Protein AF-A0A954TLR1-F1 (afdb_monomer_lite)

pLDDT: mean 83.78, std 14.58, range [42.31, 97.44]

Radius of gyration: 23.91 Å; chains: 1; bounding box: 70×59×48 Å

Sequence (105 aa):
MKPTIVLLFLSLALSAFAQTSPQTSICTPDTLIVSTPFNEPAPPTRKGTINGWQAGIGEWSVKDGALHGDELAENNHPSSCTYRFEAADIVITAQFRLGTATQIA

Foldseek 3Di:
DDDDDPDDPPPDPPPPPPPPDPPDDPDDDDDDPDDAQLPDWFDKDCADDDSQKTWHAAIWIRDPRDIDGDHDVVRVDGTDIDRDDDDDDDDDDDDDDCPPNPDDD

Secondary structure (DSSP, 8-state):
-------------------PPP---SS---S--------S-EEEESSEEETTEEE-SSEEEEETTEEEEE--GGG-S---EE-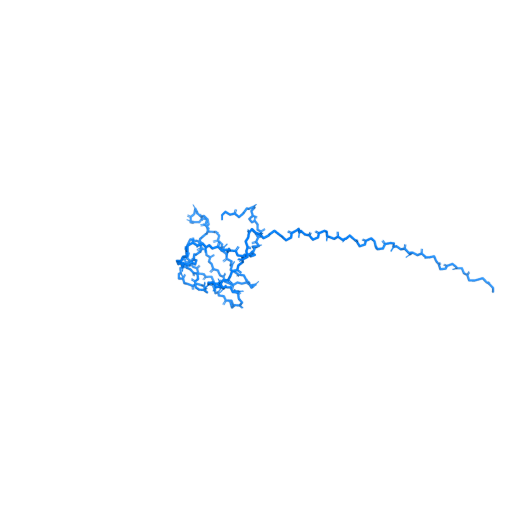----SS---------TT-----

Structure (mmCIF, N/CA/C/O backbone):
data_AF-A0A954TLR1-F1
#
_entry.id   AF-A0A954TLR1-F1
#
loop_
_atom_site.group_PDB
_atom_site.id
_atom_site.type_symbol
_atom_site.label_atom_id
_atom_site.label_alt_id
_atom_site.label_comp_id
_atom_site.label_asym_id
_atom_site.label_entity_id
_atom_site.label_seq_id
_atom_site.pdbx_PDB_ins_code
_atom_site.Cartn_x
_atom_site.Cartn_y
_atom_site.Cartn_z
_atom_site.occupancy
_atom_site.B_iso_or_equiv
_atom_site.auth_seq_id
_atom_site.auth_comp_id
_atom_site.auth_asym_id
_atom_site.auth_atom_id
_atom_site.pdbx_PDB_model_num
ATOM 1 N N . MET A 1 1 ? 51.395 46.018 25.494 1.00 45.19 1 MET A N 1
ATOM 2 C CA . MET A 1 1 ? 50.111 46.754 25.573 1.00 45.19 1 MET A CA 1
ATOM 3 C C . MET A 1 1 ? 49.428 46.726 24.213 1.00 45.19 1 MET A C 1
ATOM 5 O O . MET A 1 1 ? 50.123 46.923 23.226 1.00 45.19 1 MET A O 1
ATOM 9 N N . LYS A 1 2 ? 48.093 46.559 24.237 1.00 42.31 2 LYS A N 1
ATOM 10 C CA . LYS A 1 2 ? 47.080 46.523 23.153 1.00 42.31 2 LYS A CA 1
ATOM 11 C C . LYS A 1 2 ? 46.661 45.127 22.643 1.00 42.31 2 LYS A C 1
ATOM 13 O O . LYS A 1 2 ? 47.328 44.574 21.776 1.00 42.31 2 LYS A O 1
ATOM 18 N N . PRO A 1 3 ? 45.533 44.590 23.152 1.00 51.31 3 PRO A N 1
ATOM 19 C CA . PRO A 1 3 ? 44.772 43.534 22.497 1.00 51.31 3 PRO A CA 1
ATOM 20 C C . PRO A 1 3 ? 43.835 44.170 21.458 1.00 51.31 3 PRO A C 1
ATOM 22 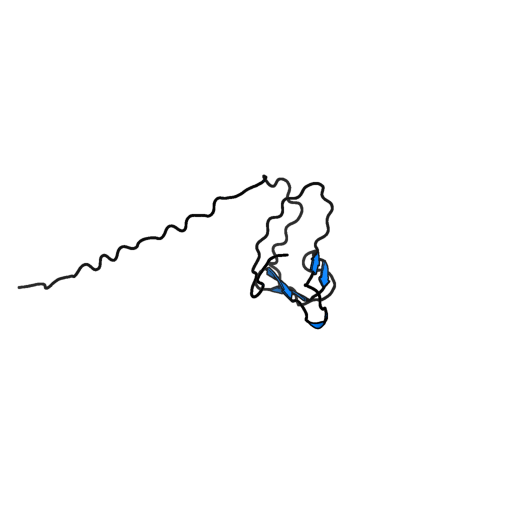O O . PRO A 1 3 ? 43.068 45.075 21.786 1.00 51.31 3 PRO A O 1
ATOM 25 N N . THR A 1 4 ? 43.893 43.726 20.204 1.00 56.94 4 THR A N 1
ATOM 26 C CA . THR A 1 4 ? 43.014 44.236 19.143 1.00 56.94 4 THR A CA 1
ATOM 27 C C . THR A 1 4 ? 41.917 43.216 18.856 1.00 56.94 4 THR A C 1
ATOM 29 O O . THR A 1 4 ? 42.133 42.244 18.148 1.00 56.94 4 THR A O 1
ATOM 32 N N . ILE A 1 5 ? 40.750 43.496 19.443 1.00 59.34 5 ILE A N 1
ATOM 33 C CA . ILE A 1 5 ? 39.406 43.338 18.867 1.00 59.34 5 ILE A CA 1
ATOM 34 C C . ILE A 1 5 ? 39.017 41.905 18.457 1.00 59.34 5 ILE A C 1
ATOM 36 O O . ILE A 1 5 ? 39.178 41.476 17.319 1.00 59.34 5 ILE A O 1
ATOM 40 N N . VAL A 1 6 ? 38.374 41.210 19.399 1.00 56.06 6 VAL A N 1
ATOM 41 C CA . VAL A 1 6 ? 37.429 40.123 19.113 1.00 56.06 6 VAL A CA 1
ATOM 42 C C . VAL A 1 6 ? 36.158 40.774 18.559 1.00 56.06 6 VAL A C 1
ATOM 44 O O . VAL A 1 6 ? 35.375 41.346 19.318 1.00 56.06 6 VAL A O 1
ATOM 47 N N . LEU A 1 7 ? 35.980 40.764 17.234 1.00 54.88 7 LEU A N 1
ATOM 48 C CA . LEU A 1 7 ? 34.756 41.258 16.605 1.00 54.88 7 LEU A CA 1
ATOM 49 C C . LEU A 1 7 ? 33.683 40.164 16.650 1.00 54.88 7 LEU A C 1
ATOM 51 O O . LEU A 1 7 ? 33.719 39.169 15.931 1.00 54.88 7 LEU A O 1
ATOM 55 N N . LEU A 1 8 ? 32.752 40.406 17.561 1.00 56.16 8 LEU A N 1
ATOM 56 C CA . LEU A 1 8 ? 31.478 39.757 17.812 1.00 56.16 8 LEU A CA 1
ATOM 57 C C . LEU A 1 8 ? 30.654 39.554 16.518 1.00 56.16 8 LEU A C 1
ATOM 59 O O . LEU A 1 8 ? 29.847 40.405 16.154 1.00 56.16 8 LEU A O 1
ATOM 63 N N . PHE A 1 9 ? 30.805 38.411 15.844 1.00 51.59 9 PHE A N 1
ATOM 64 C CA . PHE A 1 9 ? 29.807 37.908 14.890 1.00 51.59 9 PHE A CA 1
ATOM 65 C C . PHE A 1 9 ? 28.710 37.171 15.668 1.00 51.59 9 PHE A C 1
ATOM 67 O O . PHE A 1 9 ? 28.620 35.946 15.674 1.00 51.59 9 PHE A O 1
ATOM 74 N N . LEU A 1 10 ? 27.880 37.943 16.374 1.00 55.31 10 LEU A N 1
ATOM 75 C CA . LEU A 1 10 ? 26.608 37.468 16.911 1.00 55.31 10 LEU A CA 1
ATOM 76 C C . LEU A 1 10 ? 25.598 37.428 15.755 1.00 55.31 10 LEU A C 1
ATOM 78 O O . LEU A 1 10 ? 24.711 38.271 15.638 1.00 55.31 10 LEU A O 1
ATOM 82 N N . SER A 1 11 ? 25.794 36.478 14.844 1.00 59.62 11 SER A N 1
ATOM 83 C CA . SER A 1 11 ? 24.831 36.155 13.800 1.00 59.62 11 SER A CA 1
ATOM 84 C C . SER A 1 11 ? 23.597 35.569 14.477 1.00 59.62 11 SER A C 1
ATOM 86 O O . SER A 1 11 ? 23.617 34.431 14.940 1.00 59.62 11 SER A O 1
ATOM 88 N N . LEU A 1 12 ? 22.541 36.378 14.575 1.00 57.69 12 LEU A N 1
ATOM 89 C CA . LEU A 1 12 ? 21.195 35.958 14.951 1.00 57.69 12 LEU A CA 1
ATOM 90 C C . LEU A 1 12 ? 20.828 34.667 14.203 1.00 57.69 12 LEU A C 1
ATOM 92 O O . LEU A 1 12 ? 20.547 34.691 13.004 1.00 57.69 12 LEU A O 1
ATOM 96 N N . ALA A 1 13 ? 20.786 33.548 14.921 1.00 61.56 13 ALA A N 1
ATOM 97 C CA . ALA A 1 13 ? 20.067 32.367 14.481 1.00 61.56 13 ALA A CA 1
ATOM 98 C C . ALA A 1 13 ? 18.569 32.676 14.614 1.00 61.56 13 ALA A C 1
ATOM 100 O O . ALA A 1 13 ? 17.954 32.430 15.650 1.00 61.56 13 ALA A O 1
ATOM 101 N N . LEU A 1 14 ? 17.984 33.284 13.579 1.00 60.78 14 LEU A N 1
ATOM 102 C CA . LEU A 1 14 ? 16.537 33.261 13.394 1.00 60.78 14 LEU A CA 1
ATOM 103 C C . LEU A 1 14 ? 16.150 31.806 13.130 1.00 60.78 14 LEU A C 1
ATOM 105 O O . LEU A 1 14 ? 16.194 31.331 11.997 1.00 60.78 14 LEU A O 1
ATOM 109 N N . SER A 1 15 ? 15.800 31.089 14.194 1.00 62.44 15 SER A N 1
ATOM 110 C CA . SER A 1 15 ? 15.069 29.836 14.083 1.00 62.44 15 SER A CA 1
ATOM 111 C C . SER A 1 15 ? 13.736 30.159 13.421 1.00 62.44 15 SER A C 1
ATOM 113 O O . SER A 1 15 ? 12.818 30.666 14.065 1.00 62.44 15 SER A O 1
ATOM 115 N N . ALA A 1 16 ? 13.642 29.916 12.116 1.00 64.50 16 ALA A N 1
ATOM 116 C CA . ALA A 1 16 ? 12.362 29.826 11.444 1.00 64.50 16 ALA A CA 1
ATOM 117 C C . ALA A 1 16 ? 11.588 28.699 12.135 1.00 64.50 16 ALA A C 1
ATOM 119 O O . ALA A 1 16 ? 11.866 27.519 11.922 1.00 64.50 16 ALA A O 1
ATOM 120 N N . PHE A 1 17 ? 10.656 29.054 13.019 1.00 62.31 17 PHE A N 1
ATOM 121 C CA . PHE A 1 17 ? 9.663 28.105 13.488 1.00 62.31 17 PHE A CA 1
ATOM 122 C C . PHE A 1 17 ? 8.831 27.737 12.267 1.00 62.31 17 PHE A C 1
ATOM 124 O O . PHE A 1 17 ? 8.002 28.524 11.810 1.00 62.31 17 PHE A O 1
ATOM 131 N N . ALA A 1 18 ? 9.095 26.561 11.700 1.00 64.19 18 ALA A N 1
ATOM 132 C CA . ALA A 1 18 ? 8.158 25.936 10.791 1.00 64.19 18 ALA A CA 1
ATOM 133 C C . ALA A 1 18 ? 6.837 25.829 11.556 1.00 64.19 18 ALA A C 1
ATOM 135 O O . ALA A 1 18 ? 6.752 25.112 12.555 1.00 64.19 18 ALA A O 1
ATOM 136 N N . GLN A 1 19 ? 5.841 26.616 11.147 1.00 68.06 19 GLN A N 1
ATOM 137 C CA . GLN A 1 19 ? 4.498 26.507 11.689 1.00 68.06 19 GLN A CA 1
ATOM 138 C C . GLN A 1 19 ? 4.046 25.072 11.433 1.00 68.06 19 GLN A C 1
ATOM 140 O O . GLN A 1 19 ? 3.916 24.655 10.281 1.00 68.06 19 GLN A O 1
ATOM 145 N N . THR A 1 20 ? 3.866 24.301 12.502 1.00 73.12 20 THR A N 1
ATOM 146 C CA . THR A 1 20 ? 3.295 22.966 12.400 1.00 73.12 20 THR A CA 1
ATOM 147 C C . THR A 1 20 ? 1.932 23.097 11.742 1.00 73.12 20 THR A C 1
ATOM 149 O O . THR A 1 20 ? 1.099 23.906 12.162 1.00 73.12 20 THR A O 1
ATOM 152 N N . SER A 1 21 ? 1.717 22.340 10.665 1.00 67.88 21 SER A N 1
ATOM 153 C CA . SER A 1 21 ? 0.400 22.257 10.047 1.00 67.88 21 SER A CA 1
ATOM 154 C C . SER A 1 21 ? -0.617 21.879 11.128 1.00 67.88 21 SER A C 1
ATOM 156 O O . SER A 1 21 ? -0.316 21.011 11.954 1.00 67.88 21 SER A O 1
ATOM 158 N N . PRO A 1 22 ? -1.793 22.532 11.173 1.00 69.19 22 PRO A N 1
ATOM 159 C CA . PRO A 1 22 ? -2.814 22.167 12.138 1.00 69.19 22 PRO A CA 1
ATOM 160 C C . PRO A 1 22 ? -3.148 20.689 11.953 1.00 69.19 22 PRO A C 1
ATOM 162 O O . PRO A 1 22 ? -3.314 20.217 10.828 1.00 69.19 22 PRO A O 1
ATOM 165 N N . GLN A 1 23 ? -3.232 19.954 13.058 1.00 73.62 23 GLN A N 1
ATOM 166 C CA . GLN A 1 23 ? -3.684 18.574 13.017 1.00 73.62 23 GLN A CA 1
ATOM 167 C C . GLN A 1 23 ? -5.164 18.577 12.630 1.00 73.62 23 GLN A C 1
ATOM 169 O O . GLN A 1 23 ? -6.033 18.893 13.440 1.00 73.62 23 GLN A O 1
ATOM 174 N N . THR A 1 24 ? -5.455 18.263 11.373 1.00 71.12 24 THR A N 1
ATOM 175 C CA . THR A 1 24 ? -6.823 18.134 10.877 1.00 71.12 24 THR A CA 1
ATOM 176 C C . THR A 1 24 ? -7.276 16.695 11.086 1.00 71.12 24 THR A C 1
ATOM 178 O O . THR A 1 24 ? -6.823 15.801 10.374 1.00 71.12 24 THR A O 1
ATOM 181 N N . SER A 1 25 ? -8.156 16.463 12.060 1.00 70.69 25 SER A N 1
ATOM 182 C CA . SER A 1 25 ? -8.840 15.178 12.233 1.00 70.69 25 SER A CA 1
ATOM 183 C C . SER A 1 25 ? -10.325 15.383 11.980 1.00 70.69 25 SER A C 1
ATOM 185 O O . SER A 1 25 ? -10.971 16.141 12.697 1.00 70.69 25 SER A O 1
ATOM 187 N N . ILE A 1 26 ? -10.861 14.736 10.946 1.00 75.94 26 ILE A N 1
ATOM 188 C CA . ILE A 1 26 ? -12.298 14.799 10.630 1.00 75.94 26 ILE A CA 1
ATOM 189 C C . ILE A 1 26 ? -13.094 13.906 11.599 1.00 75.94 26 ILE A C 1
ATOM 191 O O . ILE A 1 26 ? -14.242 14.194 11.921 1.00 75.94 26 ILE A O 1
ATOM 195 N N . CYS A 1 27 ? -12.466 12.844 12.104 1.00 81.50 27 CYS A N 1
ATOM 196 C CA . CYS A 1 27 ? -13.008 11.903 13.083 1.00 81.50 27 CYS A CA 1
ATOM 197 C C . CYS A 1 27 ? -11.867 11.269 13.897 1.00 81.50 27 CYS A C 1
ATOM 199 O O . CYS A 1 27 ? -10.691 11.478 13.587 1.00 81.50 27 CYS A O 1
ATOM 201 N N . THR A 1 28 ? -12.206 10.513 14.941 1.00 85.19 28 THR A N 1
ATOM 202 C CA . THR A 1 28 ? -11.246 9.731 15.734 1.00 85.19 28 THR A CA 1
ATOM 203 C C . THR A 1 28 ? -11.267 8.282 15.243 1.00 85.19 28 THR A C 1
ATOM 205 O O . THR A 1 28 ? -12.344 7.684 15.255 1.00 85.19 28 THR A O 1
ATOM 208 N N . PRO A 1 29 ? -10.128 7.698 14.822 1.00 87.81 29 PRO A N 1
ATOM 209 C CA . PRO A 1 29 ? -10.052 6.267 14.550 1.00 87.81 29 PRO A CA 1
ATOM 210 C C . PRO A 1 29 ? -10.358 5.469 15.823 1.00 87.81 29 PRO A C 1
ATOM 212 O O . PRO A 1 29 ? -9.826 5.790 16.884 1.00 87.81 29 PRO A O 1
ATOM 215 N N . ASP A 1 30 ? -11.189 4.438 15.708 1.00 85.75 30 ASP A N 1
ATOM 216 C CA . ASP A 1 30 ? -11.469 3.497 16.797 1.00 85.75 30 ASP A CA 1
ATOM 217 C C . ASP A 1 30 ? -10.680 2.194 16.582 1.00 85.75 30 ASP A C 1
ATOM 219 O O . ASP A 1 30 ? -9.476 2.126 16.838 1.00 85.75 30 ASP A O 1
ATOM 223 N N . THR A 1 31 ? -11.340 1.164 16.057 1.00 90.31 31 THR A N 1
ATOM 224 C CA . THR A 1 31 ? -10.771 -0.170 15.929 1.00 90.31 31 THR A CA 1
ATOM 225 C C . THR A 1 31 ? -9.883 -0.253 14.688 1.00 90.31 31 THR A C 1
ATOM 227 O O . THR A 1 31 ? -10.314 0.042 13.572 1.00 90.31 31 THR A O 1
ATOM 230 N N . LEU A 1 32 ? -8.634 -0.694 14.864 1.00 92.25 32 LEU A N 1
ATOM 231 C CA . LEU A 1 32 ? -7.730 -0.959 13.746 1.00 92.25 32 LEU A CA 1
ATOM 232 C C . LEU A 1 32 ? -8.217 -2.180 12.952 1.00 92.25 32 LEU A C 1
ATOM 234 O O . LEU A 1 32 ? -8.193 -3.297 13.463 1.00 92.25 32 LEU A O 1
ATOM 238 N N . ILE A 1 33 ? -8.610 -1.967 11.694 1.00 91.56 33 ILE A N 1
ATOM 239 C CA . ILE A 1 33 ? -9.067 -3.040 10.794 1.00 91.56 33 ILE A C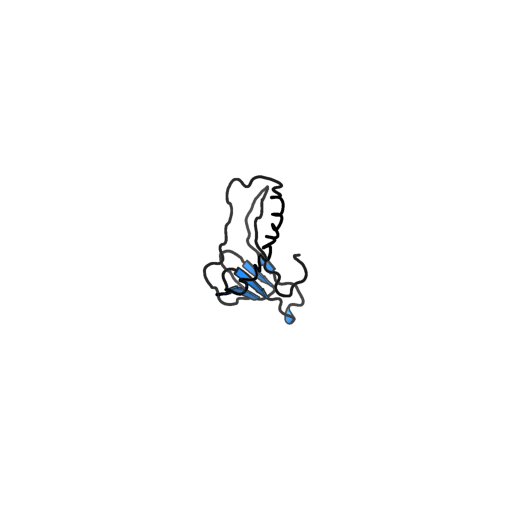A 1
ATOM 240 C C . ILE A 1 33 ? -7.875 -3.672 10.060 1.00 91.56 33 ILE A C 1
ATOM 242 O O . ILE A 1 33 ? -7.714 -4.890 10.057 1.00 91.56 33 ILE A O 1
ATOM 246 N N . VAL A 1 34 ? -7.015 -2.846 9.455 1.00 92.31 34 VAL A N 1
ATOM 247 C CA . VAL A 1 34 ? -5.841 -3.274 8.676 1.00 92.31 34 VAL A CA 1
ATOM 248 C C . VAL A 1 34 ? -4.685 -2.314 8.928 1.00 92.31 34 VAL A C 1
ATOM 250 O O . VAL A 1 34 ? -4.872 -1.101 8.989 1.00 92.31 34 VAL A O 1
ATOM 253 N N . SER A 1 35 ? -3.472 -2.859 9.021 1.00 94.56 35 SER A N 1
ATOM 254 C CA . SER A 1 35 ? -2.224 -2.099 8.966 1.00 94.56 35 SER A CA 1
ATOM 255 C C . SER A 1 35 ? -1.221 -2.839 8.087 1.00 94.56 35 SER A C 1
ATOM 257 O O . SER A 1 35 ? -1.087 -4.059 8.188 1.00 94.56 35 SER A O 1
ATOM 259 N N . THR A 1 36 ? -0.520 -2.118 7.212 1.00 94.88 36 THR A N 1
ATOM 260 C CA . THR A 1 36 ? 0.535 -2.694 6.370 1.00 94.88 36 THR A CA 1
ATOM 261 C C . THR A 1 36 ? 1.805 -1.847 6.480 1.00 94.88 36 THR A C 1
ATOM 263 O O . THR A 1 36 ? 1.854 -0.761 5.908 1.00 94.88 36 THR A O 1
ATOM 266 N N . PRO A 1 37 ? 2.838 -2.309 7.210 1.00 93.12 37 PRO A N 1
ATOM 267 C CA . PRO A 1 37 ? 4.033 -1.506 7.479 1.00 93.12 37 PRO A CA 1
ATOM 268 C C . PRO A 1 37 ? 5.059 -1.484 6.333 1.00 93.12 37 PRO A C 1
ATOM 270 O O . PRO A 1 37 ? 5.986 -0.685 6.392 1.00 93.12 37 PRO A O 1
ATOM 273 N N . PHE A 1 38 ? 4.935 -2.367 5.329 1.00 95.31 38 PHE A N 1
ATOM 274 C CA . PHE A 1 38 ? 5.870 -2.516 4.194 1.00 95.31 38 PHE A CA 1
ATOM 275 C C . PHE A 1 38 ? 7.360 -2.603 4.595 1.00 95.31 38 PHE A C 1
ATOM 277 O O . PHE A 1 38 ? 8.243 -2.121 3.890 1.00 95.31 38 PHE A O 1
ATOM 284 N N . ASN A 1 39 ? 7.646 -3.229 5.738 1.00 93.94 39 ASN A N 1
ATOM 285 C CA . ASN A 1 39 ? 8.989 -3.381 6.308 1.00 93.94 39 ASN A CA 1
ATOM 286 C C . ASN A 1 39 ? 9.771 -4.585 5.753 1.00 93.94 39 ASN A C 1
ATOM 288 O O . ASN A 1 39 ? 10.983 -4.662 5.941 1.00 93.94 39 ASN A O 1
ATOM 292 N N . GLU A 1 40 ? 9.092 -5.510 5.081 1.00 93.81 40 GLU A N 1
ATOM 293 C CA . GLU A 1 40 ? 9.700 -6.674 4.440 1.00 93.81 40 GLU A CA 1
ATOM 294 C C . GLU A 1 40 ? 9.800 -6.441 2.928 1.00 93.81 40 GLU A C 1
ATOM 296 O O . GLU A 1 40 ? 8.763 -6.275 2.279 1.00 93.81 40 GLU A O 1
ATOM 301 N N . PRO A 1 41 ? 11.018 -6.411 2.352 1.00 96.19 41 PRO A N 1
ATOM 302 C CA . PRO A 1 41 ? 11.191 -6.275 0.915 1.00 96.19 41 PRO A CA 1
ATOM 303 C C . PRO A 1 41 ? 10.5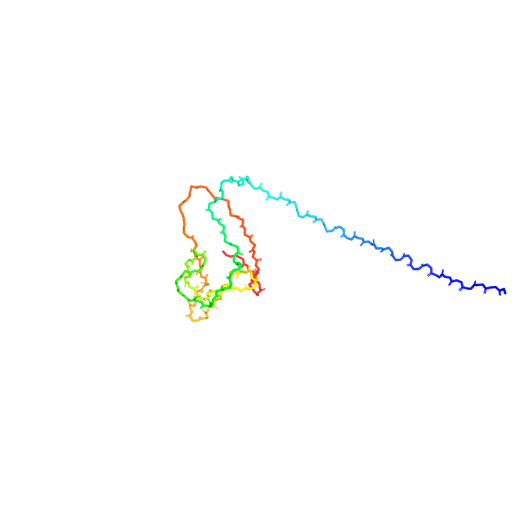06 -7.406 0.153 1.00 96.19 41 PRO A C 1
ATOM 305 O O . PRO A 1 41 ? 10.570 -8.571 0.545 1.00 96.19 41 PRO A O 1
ATOM 308 N N . ALA A 1 42 ? 9.916 -7.064 -0.984 1.00 96.06 42 ALA A N 1
ATOM 309 C CA . ALA A 1 42 ? 9.264 -8.014 -1.869 1.00 96.06 42 ALA A CA 1
ATOM 310 C C . ALA A 1 42 ? 9.659 -7.709 -3.317 1.00 96.06 42 ALA A C 1
ATOM 312 O O . ALA A 1 42 ? 9.668 -6.534 -3.709 1.00 96.06 42 ALA A O 1
ATOM 313 N N . PRO A 1 43 ? 10.006 -8.739 -4.112 1.00 96.31 43 PRO A N 1
ATOM 314 C CA . PRO A 1 43 ? 10.435 -8.540 -5.486 1.00 96.31 43 PRO A CA 1
ATOM 315 C C . PRO A 1 43 ? 9.290 -7.978 -6.345 1.00 96.31 43 PRO A C 1
ATOM 317 O O . PRO A 1 43 ? 8.119 -8.164 -6.001 1.00 96.31 43 PRO A O 1
ATOM 320 N N . PRO A 1 44 ? 9.611 -7.327 -7.477 1.00 97.00 44 PRO A N 1
ATOM 321 C CA . PRO A 1 44 ? 8.609 -6.861 -8.425 1.00 97.00 44 PRO A CA 1
ATOM 322 C C . PRO A 1 44 ? 7.673 -7.980 -8.887 1.00 97.00 44 PRO A C 1
ATOM 324 O O . PRO A 1 44 ? 8.112 -9.074 -9.249 1.00 97.00 44 PRO A O 1
ATOM 327 N N . THR A 1 45 ? 6.375 -7.696 -8.893 1.00 96.69 45 THR A N 1
ATOM 328 C CA . THR A 1 45 ? 5.342 -8.597 -9.391 1.00 96.69 45 THR A CA 1
ATOM 329 C C . THR A 1 45 ? 4.235 -7.846 -10.120 1.00 96.69 45 THR A C 1
ATOM 331 O O . THR A 1 45 ? 3.836 -6.748 -9.741 1.00 96.69 45 THR A O 1
ATOM 334 N N . ARG A 1 46 ? 3.688 -8.480 -11.158 1.00 95.81 46 ARG A N 1
ATOM 335 C CA . ARG A 1 46 ? 2.523 -7.995 -11.913 1.00 95.81 46 ARG A CA 1
ATOM 336 C C . ARG A 1 46 ? 1.231 -8.729 -11.544 1.00 95.81 46 ARG A C 1
ATOM 338 O O . ARG A 1 46 ? 0.168 -8.419 -12.063 1.00 95.81 46 ARG A O 1
ATOM 345 N N . LYS A 1 47 ? 1.315 -9.764 -10.698 1.00 94.62 47 LYS A N 1
ATOM 346 C CA . LYS A 1 47 ? 0.169 -10.587 -10.289 1.00 94.62 47 LYS A CA 1
ATOM 347 C C . LYS A 1 47 ? 0.426 -11.269 -8.948 1.00 94.62 47 LYS A C 1
ATOM 349 O O . LYS A 1 47 ? 1.542 -11.668 -8.637 1.00 94.62 47 LYS A O 1
ATOM 354 N N . GLY A 1 48 ? -0.639 -11.490 -8.189 1.00 94.44 48 GLY A N 1
ATOM 355 C CA . GLY A 1 48 ? -0.572 -12.159 -6.889 1.00 94.44 48 GLY A CA 1
ATOM 356 C C . GLY A 1 48 ? -0.567 -11.165 -5.737 1.00 94.44 48 GLY A C 1
ATOM 357 O O . GLY A 1 48 ? -0.981 -10.020 -5.910 1.00 94.44 48 GLY A O 1
ATOM 358 N N . THR A 1 49 ? -0.161 -11.629 -4.562 1.00 94.94 49 THR A N 1
ATOM 359 C CA . THR A 1 49 ? -0.344 -10.882 -3.318 1.00 94.94 49 THR A CA 1
ATOM 360 C C . THR A 1 49 ? 0.982 -10.343 -2.796 1.00 94.94 49 THR A C 1
ATOM 362 O O . THR A 1 49 ? 1.965 -11.076 -2.739 1.00 94.94 49 THR A O 1
ATOM 365 N N . ILE A 1 50 ? 0.983 -9.083 -2.366 1.00 95.25 50 ILE A N 1
ATOM 366 C CA . ILE A 1 50 ? 2.098 -8.400 -1.711 1.00 95.25 50 ILE A CA 1
ATOM 367 C C . ILE A 1 50 ? 1.598 -7.815 -0.386 1.00 95.25 50 ILE A C 1
ATOM 369 O O . ILE A 1 50 ? 0.785 -6.899 -0.354 1.00 95.25 50 ILE A O 1
ATOM 373 N N . ASN A 1 51 ? 1.996 -8.416 0.735 1.00 92.38 51 ASN A N 1
ATOM 374 C CA . ASN A 1 51 ? 1.592 -7.999 2.087 1.00 92.38 51 ASN A CA 1
ATOM 375 C C . ASN A 1 51 ? 0.058 -7.881 2.270 1.00 92.38 51 ASN A C 1
ATOM 377 O O . ASN A 1 51 ? -0.439 -6.957 2.909 1.00 92.38 51 ASN A O 1
ATOM 381 N N . GLY A 1 52 ? -0.701 -8.805 1.671 1.00 93.19 52 GLY A N 1
ATOM 382 C CA . GLY A 1 52 ? -2.173 -8.808 1.682 1.00 93.19 52 GLY A CA 1
ATOM 383 C C . GLY A 1 52 ? -2.832 -7.957 0.588 1.00 93.19 52 GLY A C 1
ATOM 384 O O . GLY A 1 52 ? -4.032 -8.084 0.363 1.00 93.19 52 GLY A O 1
ATOM 385 N N . TRP A 1 53 ? -2.061 -7.151 -0.143 1.00 96.06 53 TRP A N 1
ATOM 386 C CA . TRP A 1 53 ? -2.541 -6.388 -1.290 1.00 96.06 53 TRP A CA 1
ATOM 387 C C . TRP A 1 53 ? -2.506 -7.234 -2.557 1.00 96.06 53 TRP A C 1
ATOM 389 O O . TRP A 1 53 ? -1.521 -7.910 -2.837 1.00 96.06 53 TRP A O 1
ATOM 399 N N . GLN A 1 54 ? -3.564 -7.181 -3.354 1.00 97.19 54 GLN A N 1
ATOM 400 C CA . GLN A 1 54 ? -3.627 -7.822 -4.658 1.00 97.19 54 GLN A CA 1
ATOM 401 C C . GLN A 1 54 ? -3.017 -6.897 -5.714 1.00 97.19 54 GLN A C 1
ATOM 403 O O . GLN A 1 54 ? -3.615 -5.870 -6.041 1.00 97.19 54 GLN A O 1
ATOM 408 N N . ALA A 1 55 ? -1.882 -7.298 -6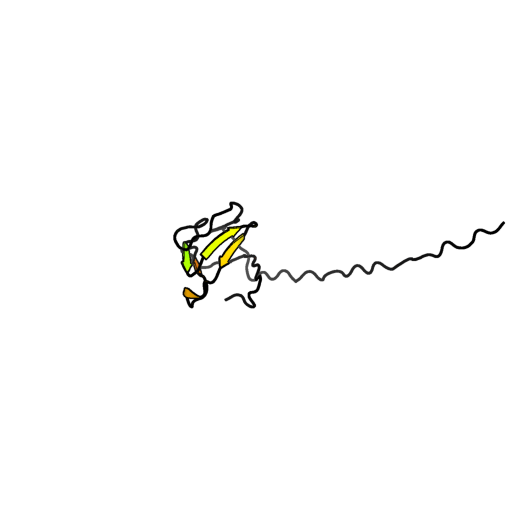.292 1.00 96.50 55 ALA A N 1
ATOM 409 C CA . ALA A 1 55 ? -1.324 -6.639 -7.468 1.00 96.50 55 ALA A CA 1
ATOM 410 C C . ALA A 1 55 ? -2.316 -6.761 -8.636 1.00 96.50 55 ALA A C 1
ATOM 412 O O . ALA A 1 55 ? -2.770 -7.871 -8.955 1.00 96.50 55 ALA A O 1
ATOM 413 N N . GLY A 1 56 ? -2.685 -5.613 -9.204 1.00 94.69 56 GLY A N 1
ATOM 414 C CA . GLY A 1 56 ? -3.552 -5.460 -10.365 1.00 94.69 56 GLY A CA 1
ATOM 415 C C . GLY A 1 56 ? -2.739 -5.056 -11.590 1.00 94.69 56 GLY A C 1
ATOM 416 O O . GLY A 1 56 ? -1.935 -5.837 -12.086 1.00 94.69 56 GLY A O 1
ATOM 417 N N . ILE A 1 57 ? -2.969 -3.848 -12.099 1.00 95.19 57 ILE A N 1
ATOM 418 C CA . ILE A 1 57 ? -2.267 -3.311 -13.272 1.00 95.19 57 ILE A CA 1
ATOM 419 C C . ILE A 1 57 ? -0.925 -2.703 -12.841 1.00 95.19 57 ILE A C 1
ATOM 421 O O . ILE A 1 57 ? -0.796 -2.179 -11.734 1.00 95.19 57 ILE A O 1
ATOM 425 N N . GLY A 1 58 ? 0.068 -2.738 -13.728 1.00 95.12 58 GLY A N 1
ATOM 426 C CA . GLY A 1 58 ? 1.418 -2.237 -13.459 1.00 95.12 58 GLY A CA 1
ATOM 427 C C . GLY A 1 58 ? 2.326 -3.294 -12.840 1.00 95.12 58 GLY A C 1
ATOM 428 O O . GLY A 1 58 ? 2.073 -4.495 -12.942 1.00 95.12 58 GLY A O 1
ATOM 429 N N . GLU A 1 59 ? 3.402 -2.831 -12.220 1.00 96.56 59 GLU A N 1
ATOM 430 C CA . GLU A 1 59 ? 4.354 -3.672 -11.502 1.00 96.56 59 GLU A CA 1
ATOM 431 C C . GLU A 1 59 ? 4.527 -3.157 -10.073 1.00 96.56 59 GLU A C 1
ATOM 433 O O . GLU A 1 59 ? 4.682 -1.959 -9.848 1.00 96.56 59 GLU A O 1
ATOM 438 N N . TRP A 1 60 ? 4.460 -4.063 -9.100 1.00 97.19 60 TRP A N 1
ATOM 439 C CA . TRP A 1 60 ? 4.409 -3.737 -7.678 1.00 97.19 60 TRP A CA 1
ATOM 440 C C . TRP A 1 60 ? 5.532 -4.424 -6.916 1.00 97.19 60 TRP A C 1
ATOM 442 O O . TRP A 1 60 ? 5.796 -5.604 -7.124 1.00 97.19 60 TRP A O 1
ATOM 452 N N . SER A 1 61 ? 6.183 -3.699 -6.012 1.00 97.06 61 SER A N 1
ATOM 453 C CA . SER A 1 61 ? 7.264 -4.211 -5.157 1.00 97.06 61 SER A CA 1
ATOM 454 C C . SER A 1 61 ? 7.211 -3.567 -3.774 1.00 97.06 61 SER A C 1
ATOM 456 O O . SER A 1 61 ? 6.565 -2.535 -3.593 1.00 97.06 61 SER A O 1
ATOM 458 N N . VAL A 1 62 ? 7.906 -4.152 -2.797 1.00 97.44 62 VAL A N 1
ATOM 459 C CA . VAL A 1 62 ? 8.216 -3.459 -1.539 1.00 97.44 62 VAL A CA 1
ATOM 460 C C . VAL A 1 62 ? 9.709 -3.177 -1.518 1.00 97.44 62 VAL A C 1
ATOM 462 O O . VAL A 1 62 ? 10.519 -4.105 -1.530 1.00 97.44 62 VAL A O 1
ATOM 465 N N . LYS A 1 63 ? 10.064 -1.893 -1.492 1.00 95.00 63 LYS A N 1
ATOM 466 C CA . LYS A 1 63 ? 11.446 -1.405 -1.409 1.00 95.00 63 LYS A CA 1
ATOM 467 C C . LYS A 1 63 ? 11.495 -0.129 -0.576 1.00 95.00 63 LYS A C 1
ATOM 469 O O . LYS A 1 63 ? 10.524 0.620 -0.524 1.00 95.00 63 LYS A O 1
ATOM 474 N N . ASP A 1 64 ? 12.608 0.084 0.121 1.00 92.50 64 ASP A N 1
ATOM 475 C CA . ASP A 1 64 ? 12.852 1.278 0.945 1.00 92.50 64 ASP A CA 1
ATOM 476 C C . ASP A 1 64 ? 11.743 1.588 1.973 1.00 92.50 64 ASP A C 1
ATOM 478 O O . ASP A 1 64 ? 11.440 2.751 2.259 1.00 92.50 64 ASP A O 1
ATOM 482 N N . GLY A 1 65 ? 11.129 0.534 2.526 1.00 93.56 65 GLY A N 1
ATOM 483 C CA . GLY A 1 65 ? 10.061 0.637 3.522 1.00 93.56 65 GLY A CA 1
ATOM 484 C C . GLY A 1 65 ? 8.708 1.091 2.962 1.00 93.56 65 GLY A C 1
ATOM 485 O O . GLY A 1 65 ? 7.887 1.604 3.719 1.00 93.56 65 GLY A O 1
ATOM 486 N N . ALA A 1 66 ? 8.483 0.973 1.650 1.00 94.25 66 ALA A N 1
ATOM 487 C CA . ALA A 1 66 ? 7.258 1.413 0.993 1.00 94.25 66 ALA A CA 1
ATOM 488 C C . ALA A 1 66 ? 6.782 0.414 -0.070 1.00 94.25 66 ALA A C 1
ATOM 490 O O . ALA A 1 66 ? 7.582 -0.246 -0.737 1.00 94.25 66 ALA A O 1
ATOM 491 N N . LEU A 1 67 ? 5.463 0.351 -0.259 1.00 95.75 67 LEU A N 1
ATOM 492 C CA . LEU A 1 67 ? 4.866 -0.240 -1.452 1.00 95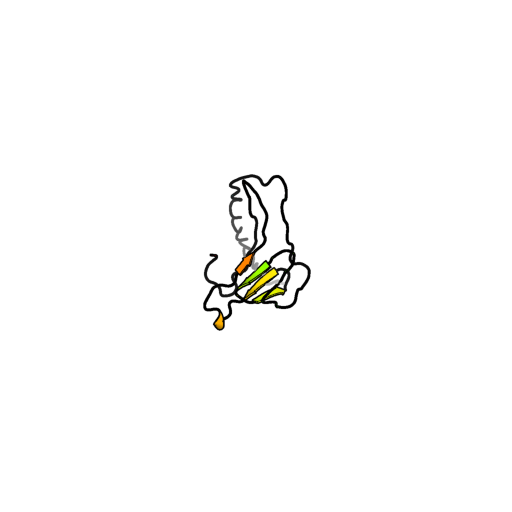.75 67 LEU A CA 1
ATOM 493 C C . LEU A 1 67 ? 5.105 0.697 -2.636 1.00 95.75 67 LEU A C 1
ATOM 495 O O . LEU A 1 67 ? 4.707 1.861 -2.603 1.00 95.75 67 LEU A O 1
ATOM 499 N N . HIS A 1 68 ? 5.747 0.181 -3.676 1.00 94.50 68 HIS A N 1
ATOM 500 C CA . HIS A 1 68 ? 6.074 0.919 -4.887 1.00 94.50 68 HIS A CA 1
ATOM 501 C C . HIS A 1 68 ? 5.288 0.344 -6.060 1.00 94.50 68 HIS A C 1
ATOM 503 O O . HIS A 1 68 ? 5.366 -0.860 -6.307 1.00 94.50 68 HIS A O 1
ATOM 509 N N . GLY A 1 69 ? 4.559 1.203 -6.773 1.00 92.94 69 GLY A N 1
ATOM 510 C CA . GLY A 1 69 ? 3.830 0.855 -7.989 1.00 92.94 69 GLY A CA 1
ATOM 511 C C . GLY A 1 69 ? 4.398 1.597 -9.192 1.00 92.94 69 GLY A C 1
ATOM 512 O O . GLY A 1 69 ? 4.414 2.825 -9.201 1.00 92.94 69 GLY A O 1
ATOM 513 N N . ASP A 1 70 ? 4.835 0.854 -10.202 1.00 91.69 70 ASP A N 1
ATOM 514 C CA . ASP A 1 70 ? 5.305 1.391 -11.476 1.00 91.69 70 ASP A CA 1
ATOM 515 C C . ASP A 1 70 ? 4.220 1.232 -12.550 1.00 91.69 70 ASP A C 1
ATOM 517 O O . ASP A 1 70 ? 3.665 0.147 -12.770 1.00 91.69 70 ASP A O 1
ATOM 521 N N . GLU A 1 71 ? 3.911 2.336 -13.231 1.00 91.81 71 GLU A N 1
ATOM 522 C CA . GLU A 1 71 ? 3.107 2.314 -14.449 1.00 91.81 71 GLU A CA 1
ATOM 523 C C . GLU A 1 71 ? 3.953 1.783 -15.604 1.00 91.81 71 GLU A C 1
ATOM 525 O O . GLU A 1 71 ? 5.090 2.204 -15.819 1.00 91.81 71 GLU A O 1
ATOM 530 N N . LEU A 1 72 ? 3.384 0.864 -16.378 1.00 91.94 72 LEU A N 1
ATOM 531 C CA . LEU A 1 72 ? 4.045 0.317 -17.555 1.00 91.94 72 LEU A CA 1
ATOM 532 C C . LEU A 1 72 ? 3.357 0.872 -18.795 1.00 91.94 72 LEU A C 1
ATOM 534 O O . LEU A 1 72 ? 2.140 0.745 -18.929 1.00 91.94 72 LEU A O 1
ATOM 538 N N . ALA A 1 73 ? 4.134 1.445 -19.718 1.00 92.62 73 ALA A N 1
ATOM 539 C CA . ALA A 1 73 ? 3.607 2.062 -20.937 1.00 92.62 73 ALA A CA 1
ATOM 540 C C . ALA A 1 73 ? 2.718 1.104 -21.755 1.00 92.62 73 ALA A C 1
ATOM 542 O O . ALA A 1 73 ? 1.712 1.517 -22.324 1.00 92.62 73 ALA A O 1
ATOM 543 N N . GLU A 1 74 ? 3.050 -0.190 -21.756 1.00 95.06 74 GLU A N 1
ATOM 544 C CA . GLU A 1 74 ? 2.288 -1.248 -22.431 1.00 95.06 74 GLU A CA 1
ATOM 545 C C . GLU A 1 74 ? 0.880 -1.478 -21.860 1.00 95.06 74 GLU A C 1
ATOM 547 O O . GLU A 1 74 ? 0.008 -1.958 -22.580 1.00 95.06 74 GLU A O 1
ATOM 552 N N . ASN A 1 75 ? 0.629 -1.108 -20.599 1.00 92.31 75 ASN A N 1
ATOM 553 C CA . ASN A 1 75 ? -0.693 -1.254 -19.989 1.00 92.31 75 ASN A CA 1
ATOM 554 C C . ASN A 1 75 ? -1.666 -0.160 -20.442 1.00 92.31 75 ASN A C 1
ATOM 556 O O . ASN A 1 75 ? -2.874 -0.355 -20.328 1.00 92.31 75 ASN A O 1
ATOM 560 N N . ASN A 1 76 ? -1.154 0.986 -20.916 1.00 92.88 76 ASN A N 1
ATOM 561 C CA . ASN A 1 76 ? -1.945 2.172 -21.262 1.00 92.88 76 ASN A CA 1
ATOM 562 C C . ASN A 1 76 ? -2.992 2.528 -20.179 1.00 92.88 76 ASN A C 1
ATOM 564 O O . ASN A 1 76 ? -4.131 2.888 -20.478 1.00 92.88 76 ASN A O 1
ATOM 568 N N . HIS A 1 77 ? -2.618 2.334 -18.911 1.00 89.31 77 HIS A N 1
ATOM 569 C CA . HIS A 1 77 ? -3.496 2.433 -17.751 1.00 89.31 77 HIS A CA 1
ATOM 570 C C . HIS A 1 77 ? -2.651 2.661 -16.484 1.00 89.31 77 HIS A C 1
ATOM 572 O O . HIS A 1 77 ? -1.601 2.017 -16.354 1.00 89.31 77 HIS A O 1
ATOM 578 N N . PRO A 1 78 ? -3.104 3.507 -15.536 1.00 88.56 78 PRO A N 1
ATOM 579 C CA . PRO A 1 78 ? -2.447 3.674 -14.242 1.00 88.56 78 PRO A CA 1
ATOM 580 C C . PRO A 1 78 ? -2.267 2.354 -13.490 1.00 88.56 78 PRO A C 1
ATOM 582 O O . PRO A 1 78 ? -3.072 1.425 -13.627 1.00 88.56 78 PRO A O 1
ATOM 585 N N . SER A 1 79 ? -1.221 2.251 -12.679 1.00 91.00 79 SER A N 1
ATOM 586 C CA . SER A 1 79 ? -1.011 1.063 -11.854 1.00 91.00 79 SER A CA 1
ATOM 587 C C . SER A 1 79 ? -2.132 0.932 -10.813 1.00 91.00 79 SER A C 1
ATOM 589 O O . SER A 1 79 ? -2.695 1.918 -10.339 1.00 91.00 79 SER A O 1
ATOM 591 N N . SER A 1 80 ? -2.501 -0.302 -10.461 1.00 93.44 80 SER A N 1
ATOM 592 C CA . SER A 1 80 ? -3.498 -0.572 -9.423 1.00 93.44 80 SER A CA 1
ATOM 593 C C . SER A 1 80 ? -3.074 -1.716 -8.505 1.00 93.44 80 SER A C 1
ATOM 595 O O . SER A 1 80 ? -2.636 -2.773 -8.957 1.00 93.44 80 SER A O 1
ATOM 597 N N . CYS A 1 81 ? -3.227 -1.505 -7.198 1.00 95.25 81 CYS A N 1
ATOM 598 C CA . CYS A 1 81 ? -3.023 -2.507 -6.155 1.00 95.25 81 CYS A CA 1
ATOM 599 C C . CYS A 1 81 ? -4.132 -2.357 -5.121 1.00 95.25 81 CYS A C 1
ATOM 601 O O . CYS A 1 81 ? -4.473 -1.239 -4.737 1.00 95.25 81 CYS A O 1
ATOM 603 N N . THR A 1 82 ? -4.730 -3.463 -4.688 1.00 95.25 82 THR A N 1
ATOM 604 C CA . THR A 1 82 ? -5.968 -3.405 -3.899 1.00 95.25 82 THR A CA 1
ATOM 605 C C . THR A 1 82 ? -5.890 -4.284 -2.666 1.00 95.25 82 THR A C 1
ATOM 607 O O . THR A 1 82 ? -5.704 -5.493 -2.779 1.00 95.25 82 THR A O 1
ATOM 610 N N . TYR A 1 83 ? -6.134 -3.702 -1.496 1.00 94.94 83 TYR A N 1
ATOM 611 C CA . TYR A 1 83 ? -6.477 -4.450 -0.291 1.00 94.94 83 TYR A CA 1
ATOM 612 C C . TYR A 1 83 ? -8.002 -4.529 -0.179 1.00 94.94 83 TYR A C 1
ATOM 614 O O . TYR A 1 83 ? -8.673 -3.502 -0.255 1.00 94.94 83 TYR A O 1
ATOM 622 N N . ARG A 1 84 ? -8.566 -5.733 -0.037 1.00 93.38 84 ARG A N 1
ATOM 623 C CA . ARG A 1 84 ? -10.025 -5.934 0.024 1.00 93.38 84 ARG A CA 1
ATOM 624 C C . ARG A 1 84 ? -10.460 -6.319 1.431 1.00 93.38 84 ARG A C 1
ATOM 626 O O . ARG A 1 84 ? -9.908 -7.253 2.003 1.00 93.38 84 ARG A O 1
ATOM 633 N N . PHE A 1 85 ? -11.463 -5.622 1.948 1.00 92.19 85 PHE A N 1
ATOM 634 C CA . PHE A 1 85 ? -12.165 -5.931 3.189 1.00 92.19 85 PHE A CA 1
ATOM 635 C C . PHE A 1 85 ? -13.555 -5.286 3.148 1.00 92.19 85 PHE A C 1
ATOM 637 O O . PHE A 1 85 ? -13.785 -4.366 2.366 1.00 92.19 85 PHE A O 1
ATOM 644 N N . GLU A 1 86 ? -14.466 -5.770 3.987 1.00 92.38 86 GLU A N 1
ATOM 645 C CA . GLU A 1 86 ? -15.820 -5.229 4.123 1.00 92.38 86 GLU A CA 1
ATOM 646 C C . GLU A 1 86 ? -15.883 -4.316 5.355 1.00 92.38 86 GLU A C 1
ATOM 648 O O . GLU A 1 86 ? -15.470 -4.719 6.445 1.00 92.38 86 GLU A O 1
ATOM 653 N N . ALA A 1 87 ? -16.391 -3.094 5.194 1.00 87.81 87 ALA A N 1
ATOM 654 C CA . ALA A 1 87 ? -16.609 -2.140 6.281 1.00 87.81 87 ALA A CA 1
ATOM 655 C C . ALA A 1 87 ? -17.724 -1.146 5.916 1.00 87.81 87 ALA A C 1
ATOM 657 O O . ALA A 1 87 ? -17.911 -0.834 4.743 1.00 87.81 87 ALA A O 1
ATOM 658 N N . ALA A 1 88 ? -18.457 -0.652 6.921 1.00 85.25 88 ALA A N 1
ATOM 659 C CA . ALA A 1 88 ? -19.514 0.346 6.727 1.00 85.25 88 ALA A CA 1
ATOM 660 C C . ALA A 1 88 ? -18.953 1.778 6.666 1.00 85.25 88 ALA A C 1
ATOM 662 O O . ALA A 1 88 ? -19.240 2.507 5.723 1.00 85.25 88 ALA A O 1
ATOM 663 N N . ASP A 1 89 ? -18.102 2.134 7.633 1.00 86.75 89 ASP A N 1
ATOM 664 C CA . ASP A 1 89 ? -17.415 3.422 7.729 1.00 86.75 89 ASP A CA 1
ATOM 665 C C . ASP A 1 89 ? -15.918 3.175 7.932 1.00 86.75 89 ASP A C 1
ATOM 667 O O . ASP A 1 89 ? -15.529 2.284 8.693 1.00 86.75 89 ASP A O 1
ATOM 671 N N . ILE A 1 90 ? -15.065 3.952 7.257 1.00 89.38 90 ILE A N 1
ATOM 672 C CA . ILE A 1 90 ? -13.609 3.790 7.346 1.00 89.38 90 ILE A CA 1
ATOM 673 C C . ILE A 1 90 ? -12.886 5.121 7.518 1.00 89.38 90 ILE A C 1
ATOM 675 O O . ILE A 1 90 ? -13.251 6.139 6.930 1.00 89.38 90 ILE A O 1
ATOM 679 N N . VAL A 1 91 ? -11.796 5.073 8.283 1.00 89.38 91 VAL A N 1
ATOM 680 C CA . VAL A 1 91 ? -10.792 6.136 8.372 1.00 89.38 91 VAL A CA 1
ATOM 681 C C . VAL A 1 91 ? -9.490 5.583 7.813 1.00 89.38 91 VAL A C 1
ATOM 683 O O . VAL A 1 91 ? -8.959 4.605 8.337 1.00 89.38 91 VAL A O 1
ATOM 686 N N . ILE A 1 92 ? -8.982 6.190 6.740 1.00 89.31 92 ILE A N 1
ATOM 687 C CA . ILE A 1 92 ? -7.722 5.782 6.110 1.00 89.31 92 ILE A CA 1
ATOM 688 C C . ILE A 1 92 ? -6.636 6.785 6.488 1.00 89.31 92 ILE A C 1
ATOM 690 O O . ILE A 1 92 ? -6.752 7.976 6.204 1.00 89.31 92 ILE A O 1
ATOM 694 N N . THR A 1 93 ? -5.550 6.278 7.066 1.00 89.88 93 THR A N 1
ATOM 695 C CA . THR A 1 93 ? -4.311 7.031 7.279 1.00 89.88 93 THR A CA 1
ATOM 696 C C . THR A 1 93 ? -3.220 6.411 6.420 1.00 89.88 93 THR A C 1
ATOM 698 O O . THR A 1 93 ? -2.940 5.220 6.542 1.00 89.88 93 THR A O 1
ATOM 701 N N . ALA A 1 94 ? -2.591 7.211 5.563 1.00 90.38 94 ALA A N 1
ATOM 702 C CA . ALA A 1 94 ? -1.524 6.762 4.677 1.00 90.38 94 ALA A CA 1
ATOM 703 C C . ALA A 1 94 ? -0.471 7.858 4.479 1.00 90.38 94 ALA A C 1
ATOM 705 O O . ALA A 1 94 ? -0.745 9.047 4.647 1.00 90.38 94 ALA A O 1
ATOM 706 N N . GLN A 1 95 ? 0.740 7.444 4.113 1.00 89.88 95 GLN A N 1
ATOM 707 C CA . GLN A 1 95 ? 1.816 8.332 3.686 1.00 89.88 95 GLN A CA 1
ATOM 708 C C . GLN A 1 95 ? 2.185 7.979 2.250 1.00 89.88 95 GLN A C 1
ATOM 710 O O . GLN A 1 95 ? 2.359 6.806 1.926 1.00 89.88 95 GLN A O 1
ATOM 715 N N . PHE A 1 96 ? 2.329 8.996 1.407 1.00 88.62 96 PHE A N 1
ATOM 716 C CA . PHE A 1 96 ? 2.647 8.826 -0.006 1.00 88.62 96 PHE A CA 1
ATOM 717 C C . PHE A 1 96 ? 3.946 9.550 -0.343 1.00 88.62 96 PHE A C 1
ATOM 719 O O . PHE A 1 96 ? 4.201 10.657 0.134 1.00 88.62 96 PHE A O 1
ATOM 726 N N . ARG A 1 97 ? 4.756 8.935 -1.206 1.00 88.31 97 ARG A N 1
ATOM 727 C CA . ARG A 1 97 ? 5.863 9.596 -1.899 1.00 88.31 97 ARG A CA 1
ATOM 728 C C . ARG A 1 97 ? 5.505 9.617 -3.375 1.00 88.31 97 ARG A C 1
ATOM 730 O O . ARG A 1 97 ? 5.402 8.562 -3.985 1.00 88.31 97 ARG A O 1
ATOM 737 N N . LEU A 1 98 ? 5.311 10.807 -3.933 1.00 83.69 98 LEU A N 1
ATOM 738 C CA . LEU A 1 98 ? 4.895 10.943 -5.329 1.00 83.69 98 LEU A CA 1
ATOM 739 C C . LEU A 1 98 ? 6.020 10.636 -6.325 1.00 83.69 98 LEU A C 1
ATOM 741 O O . LEU A 1 98 ? 5.743 10.322 -7.476 1.00 83.69 98 LEU A O 1
ATOM 745 N N . GLY A 1 99 ? 7.289 10.704 -5.911 1.00 83.69 99 GLY A N 1
ATOM 746 C CA . GLY A 1 99 ? 8.404 10.573 -6.848 1.00 83.69 99 GLY A CA 1
ATOM 747 C C . GLY A 1 99 ? 8.288 11.624 -7.956 1.00 83.69 99 GLY A C 1
ATOM 748 O O . GLY A 1 99 ? 8.353 12.817 -7.674 1.00 83.69 99 GLY A O 1
ATOM 749 N N . THR A 1 100 ? 8.092 11.179 -9.199 1.00 82.31 100 THR A N 1
ATOM 750 C CA . THR A 1 100 ? 7.843 12.042 -10.368 1.00 82.31 100 THR A CA 1
ATOM 751 C C . THR A 1 100 ? 6.361 12.283 -10.665 1.00 82.31 100 THR A C 1
ATOM 753 O O . THR A 1 100 ? 6.050 13.061 -11.566 1.00 82.31 100 THR A O 1
ATOM 756 N N . ALA A 1 101 ? 5.441 11.616 -9.965 1.00 76.75 101 ALA A N 1
ATOM 757 C CA . ALA A 1 101 ? 4.010 11.829 -10.131 1.00 76.75 101 ALA A CA 1
ATOM 758 C C . ALA A 1 101 ? 3.612 13.237 -9.668 1.00 76.75 101 ALA A C 1
ATOM 760 O O . ALA A 1 101 ? 4.162 13.787 -8.713 1.00 76.75 101 ALA A O 1
ATOM 761 N N . THR A 1 102 ? 2.631 13.824 -10.345 1.00 81.38 102 THR A N 1
ATOM 762 C CA . THR A 1 102 ? 2.175 15.195 -10.077 1.00 81.38 102 THR A CA 1
ATOM 763 C C . THR A 1 102 ? 0.899 15.254 -9.239 1.00 81.38 102 THR A C 1
ATOM 765 O O . THR A 1 102 ? 0.549 16.326 -8.752 1.00 81.38 102 THR A O 1
ATOM 768 N N . GLN A 1 103 ? 0.209 14.124 -9.053 1.00 78.75 103 GLN A N 1
ATOM 769 C CA . GLN A 1 103 ? -1.063 14.040 -8.336 1.00 78.75 103 GLN A CA 1
ATOM 770 C C . GLN A 1 103 ? -1.276 12.662 -7.691 1.00 78.75 103 GLN A C 1
ATOM 772 O O . GLN A 1 103 ? -0.674 11.676 -8.112 1.00 78.75 103 GLN A O 1
ATOM 777 N N . ILE A 1 104 ? -2.157 12.617 -6.688 1.00 71.19 104 ILE A N 1
ATOM 778 C CA . ILE A 1 104 ? -2.755 11.390 -6.138 1.00 71.19 104 ILE A CA 1
ATOM 779 C C . ILE A 1 104 ? -4.152 11.278 -6.757 1.00 71.19 104 ILE A C 1
ATOM 781 O O . ILE A 1 104 ? -4.889 12.266 -6.735 1.00 71.19 104 ILE A O 1
ATOM 785 N N . ALA A 1 105 ? -4.483 10.118 -7.323 1.00 61.88 105 ALA A N 1
ATOM 786 C CA . ALA A 1 105 ? -5.794 9.812 -7.899 1.00 61.88 105 ALA A CA 1
ATOM 787 C C . ALA A 1 105 ? -6.538 8.780 -7.045 1.00 61.88 105 ALA A C 1
ATOM 789 O O . ALA A 1 105 ? -5.852 7.920 -6.446 1.00 61.88 105 ALA A O 1
#